Protein AF-X0U1V7-F1 (afdb_monomer)

Nearest PDB structures (foldseek):
  8i9r-assembly1_LB  TM=2.486E-01  e=9.487E+00  Ther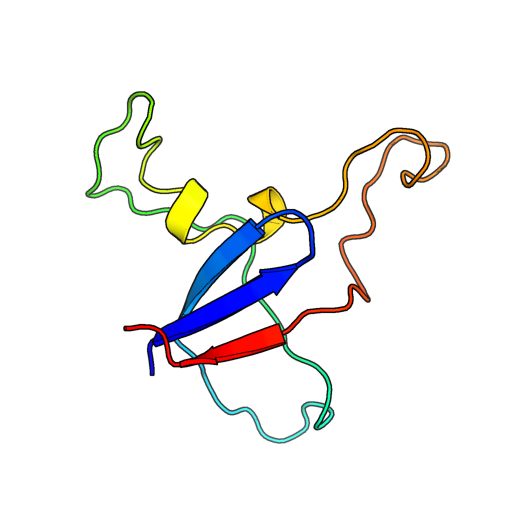mochaetoides thermophila DSM 1495

pLDDT: mean 93.58, std 4.05, range [78.94, 98.06]

Foldseek 3Di:
DWKWKDDPQGIAIDDDDDDPPDDPQDDDADADDAAPPDDCDPPCVRVCVHRHVVSRFDQDPVQAPPVRDTDPDDGDIDMDDDD

Radius of gyration: 13.94 Å; Cα contacts (8 Å, |Δi|>4): 126; chains: 1; bounding box: 36×32×36 Å

Secondary structure (DSSP, 8-state):
-EEEEEETTEEEEEE----TTS-TT--PPPPS---TTS-SSTTTGGGHHHH-GGGGS---TTTS-TTS----SS---EEEE--

Solvent-accessible surface area (backbone atoms only — not comparable to full-atom values): 5278 Å² total; per-residue (Å²): 93,54,24,34,46,31,37,100,74,38,62,24,49,48,75,62,76,92,62,92,91,58,58,96,93,60,83,89,77,66,61,91,38,66,38,86,92,41,59,67,56,84,93,37,47,15,39,28,76,44,37,18,49,68,77,39,54,73,74,51,78,92,68,28,48,99,88,66,49,54,70,90,66,90,73,79,67,48,77,46,81,45,135

InterPro domains:
  IPR009010 Aspartate decarboxylase-like domain superfamily [SSF50692] (1-82)

Sequence (83 aa):
DTVYIETPLGKVKQKAQLLEGMHPTVVHADGYWWFPEKPEAEPSLFGVWESNIDSIVPDDPEVCDYVGNNYFRGLLCRVYKAE

Organism: NCBI:txid412755

Structure (mmCIF, N/CA/C/O backbone):
data_AF-X0U1V7-F1
#
_entry.id   AF-X0U1V7-F1
#
loop_
_atom_site.group_PDB
_atom_site.id
_atom_site.type_symbol
_atom_site.label_atom_id
_atom_site.label_alt_id
_atom_site.label_comp_id
_atom_site.label_asym_id
_atom_site.label_entity_id
_atom_site.label_seq_id
_atom_site.pdbx_PDB_ins_code
_atom_site.Cartn_x
_atom_site.Cartn_y
_atom_site.Cartn_z
_atom_site.occupancy
_atom_site.B_iso_or_equiv
_atom_site.auth_seq_id
_atom_site.auth_comp_id
_atom_site.auth_asym_id
_atom_site.auth_atom_id
_atom_site.pdbx_PDB_model_num
ATOM 1 N N . ASP A 1 1 ? -5.348 7.497 12.924 1.00 93.38 1 ASP A N 1
ATOM 2 C CA . ASP A 1 1 ? -3.968 6.978 13.035 1.00 93.38 1 ASP A CA 1
ATOM 3 C C . ASP A 1 1 ? -3.338 6.805 11.672 1.00 93.38 1 ASP A C 1
ATOM 5 O O . ASP A 1 1 ? -4.065 6.631 10.698 1.00 93.38 1 ASP A O 1
ATOM 9 N N . THR A 1 2 ? -2.010 6.858 11.599 1.00 96.12 2 THR A N 1
ATOM 10 C CA . THR A 1 2 ? -1.285 6.360 10.425 1.00 96.12 2 THR A CA 1
ATOM 11 C C . THR A 1 2 ? -1.218 4.839 10.525 1.00 96.12 2 THR A C 1
ATOM 13 O O . THR A 1 2 ? -0.915 4.295 11.589 1.00 96.12 2 THR A O 1
ATOM 16 N N . VAL A 1 3 ? -1.536 4.147 9.437 1.00 97.88 3 VAL A N 1
ATOM 17 C CA . VAL A 1 3 ? -1.553 2.683 9.361 1.00 97.88 3 VAL A CA 1
ATOM 18 C C . VAL A 1 3 ? -0.735 2.211 8.172 1.00 97.88 3 VAL A C 1
ATOM 20 O O . VAL A 1 3 ? -0.666 2.896 7.152 1.00 97.88 3 VAL A O 1
ATOM 23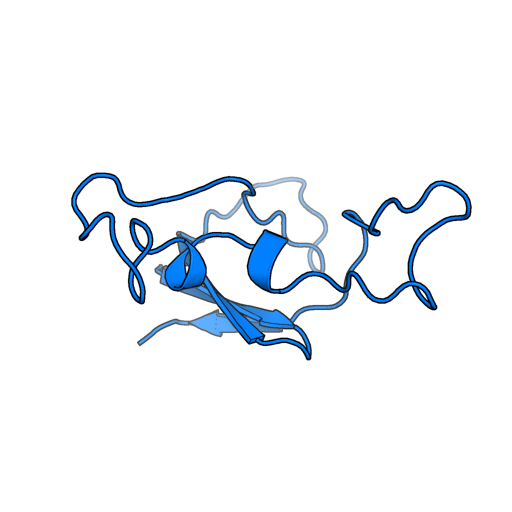 N N . TYR A 1 4 ? -0.133 1.036 8.313 1.00 97.88 4 TYR A N 1
ATOM 24 C CA . TYR A 1 4 ? 0.404 0.287 7.193 1.00 97.88 4 TYR A CA 1
ATOM 25 C C . TYR A 1 4 ? -0.714 -0.507 6.524 1.00 97.88 4 TYR A C 1
ATOM 27 O O . TYR A 1 4 ? -1.495 -1.170 7.208 1.00 97.88 4 TYR A O 1
ATOM 35 N N . ILE A 1 5 ? -0.753 -0.455 5.196 1.00 97.31 5 ILE A N 1
ATOM 36 C CA . ILE A 1 5 ? -1.528 -1.353 4.340 1.00 97.31 5 ILE A CA 1
ATOM 37 C C . ILE A 1 5 ? -0.507 -2.219 3.613 1.00 97.31 5 ILE A C 1
ATOM 39 O O . ILE A 1 5 ? 0.355 -1.690 2.915 1.00 97.31 5 ILE A O 1
ATOM 43 N N . GLU A 1 6 ? -0.558 -3.530 3.829 1.00 97.44 6 GLU A N 1
ATOM 44 C CA . GLU A 1 6 ? 0.466 -4.467 3.363 1.00 97.44 6 GLU A CA 1
ATOM 45 C C . GLU A 1 6 ? -0.132 -5.594 2.522 1.00 97.44 6 GLU A C 1
ATOM 47 O O . GLU A 1 6 ? -1.093 -6.254 2.932 1.00 97.44 6 GLU A O 1
ATOM 52 N N . THR A 1 7 ? 0.493 -5.842 1.375 1.00 95.50 7 THR A N 1
ATOM 53 C CA . THR A 1 7 ? 0.275 -6.994 0.494 1.00 95.50 7 THR A CA 1
ATOM 54 C C . THR A 1 7 ? 1.567 -7.826 0.440 1.00 95.50 7 THR A C 1
ATOM 56 O O . THR A 1 7 ? 2.587 -7.417 1.000 1.00 95.50 7 THR A O 1
ATOM 59 N N . PRO A 1 8 ? 1.593 -8.990 -0.234 1.00 94.06 8 PRO A N 1
ATOM 60 C CA . PRO A 1 8 ? 2.836 -9.742 -0.416 1.00 94.06 8 PRO A CA 1
ATOM 61 C C . PRO A 1 8 ? 3.964 -8.970 -1.123 1.00 94.06 8 PRO A C 1
ATOM 63 O O . PRO A 1 8 ? 5.121 -9.355 -0.989 1.00 94.06 8 PRO A O 1
ATOM 66 N N . LEU A 1 9 ? 3.643 -7.903 -1.866 1.00 94.38 9 LEU A N 1
ATOM 67 C CA . LEU A 1 9 ? 4.617 -7.115 -2.631 1.00 94.38 9 LEU A CA 1
ATOM 68 C C . LEU A 1 9 ? 5.270 -6.000 -1.812 1.00 94.38 9 LEU A C 1
ATOM 70 O O . LEU A 1 9 ? 6.336 -5.511 -2.174 1.00 94.38 9 LEU A O 1
ATOM 74 N N . GLY A 1 10 ? 4.657 -5.597 -0.700 1.00 96.12 10 GLY A N 1
ATOM 75 C CA . GLY A 1 10 ? 5.180 -4.523 0.129 1.00 96.12 10 GLY A CA 1
ATOM 76 C C . GLY A 1 10 ? 4.111 -3.875 0.991 1.00 96.12 10 GLY A C 1
ATOM 77 O O . GLY A 1 10 ? 3.012 -4.401 1.170 1.00 96.12 10 GLY A O 1
ATOM 78 N N . LYS A 1 11 ? 4.439 -2.702 1.532 1.00 97.25 11 LYS A N 1
ATOM 79 C CA . LYS A 1 11 ? 3.531 -1.924 2.374 1.00 97.25 11 LYS A CA 1
ATOM 80 C C . LYS A 1 11 ? 3.637 -0.432 2.108 1.00 97.25 11 LYS A C 1
ATOM 82 O O . LYS A 1 11 ? 4.726 0.073 1.855 1.00 97.25 11 LYS A O 1
ATOM 87 N N . VAL A 1 12 ? 2.518 0.259 2.284 1.00 97.44 12 VAL A N 1
ATOM 88 C CA . VAL A 1 12 ? 2.407 1.723 2.220 1.00 97.44 12 VAL A CA 1
ATOM 89 C C . VAL A 1 12 ? 1.770 2.267 3.494 1.00 97.44 12 VAL A C 1
ATOM 91 O O . VAL A 1 12 ? 1.130 1.522 4.237 1.00 97.44 12 VAL A O 1
ATOM 94 N N . LYS A 1 13 ? 1.947 3.559 3.767 1.00 97.06 13 LYS A N 1
ATOM 95 C CA . LYS A 1 13 ? 1.365 4.283 4.899 1.00 97.06 13 LYS A CA 1
ATOM 96 C C . LYS A 1 13 ? 0.240 5.192 4.434 1.00 97.06 13 LYS A C 1
ATOM 98 O O . LYS A 1 13 ? 0.438 6.039 3.567 1.00 97.06 13 LYS A O 1
ATOM 103 N N . GLN A 1 14 ? -0.911 5.081 5.087 1.00 96.56 14 GLN A N 1
ATOM 104 C CA . GLN A 1 14 ? -2.045 5.983 4.880 1.00 96.56 14 GLN A CA 1
ATOM 105 C C . GLN A 1 14 ? -2.690 6.367 6.213 1.00 96.56 14 GLN A C 1
ATOM 107 O O . GLN A 1 14 ? -2.456 5.736 7.247 1.00 96.56 14 GLN A O 1
ATOM 112 N N . LYS A 1 15 ? -3.489 7.439 6.215 1.00 95.75 15 LYS A N 1
ATOM 113 C CA . LYS A 1 15 ? -4.284 7.825 7.387 1.00 95.75 15 LYS A CA 1
ATOM 114 C C . LYS A 1 15 ? -5.580 7.025 7.399 1.00 95.75 15 LYS A C 1
ATOM 116 O O . LYS A 1 15 ? -6.376 7.127 6.476 1.00 95.75 15 LYS A O 1
ATOM 121 N N . ALA A 1 16 ? -5.811 6.270 8.467 1.00 96.06 16 ALA A N 1
ATOM 122 C CA . ALA A 1 16 ? -7.052 5.532 8.642 1.00 96.06 16 ALA A CA 1
ATOM 123 C C . ALA A 1 16 ? -8.209 6.474 9.002 1.00 96.06 16 ALA A C 1
ATOM 125 O O . ALA A 1 16 ? -8.113 7.250 9.961 1.00 96.06 16 ALA A O 1
ATOM 126 N N . GLN A 1 17 ? -9.316 6.335 8.275 1.00 95.81 17 GLN A N 1
ATOM 127 C CA . GLN A 1 17 ? -10.610 6.932 8.581 1.00 95.81 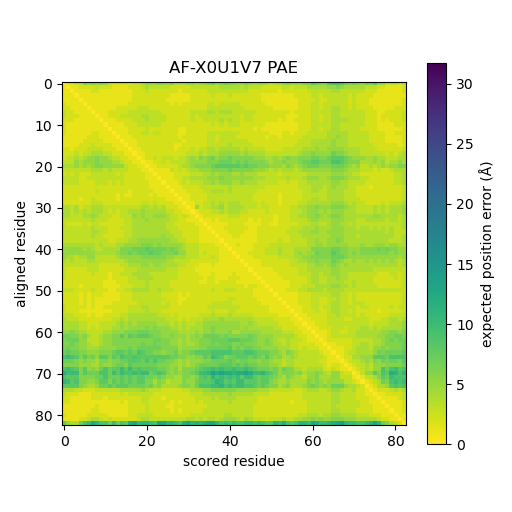17 GLN A CA 1
ATOM 128 C C . GLN A 1 17 ? -11.641 5.814 8.750 1.00 95.81 17 GLN A C 1
ATOM 130 O O . GLN A 1 17 ? -11.755 4.935 7.900 1.00 95.81 17 GLN A O 1
ATOM 135 N N . LEU A 1 18 ? -12.395 5.844 9.850 1.00 94.44 18 LEU A N 1
ATOM 136 C CA . LEU A 1 18 ? -13.514 4.925 10.048 1.00 94.44 18 LEU A CA 1
ATOM 137 C C . LEU A 1 18 ? -14.755 5.500 9.368 1.00 94.44 18 LEU A C 1
ATOM 139 O O . LEU A 1 18 ? -15.120 6.650 9.616 1.00 94.44 18 LEU A O 1
ATOM 143 N N . LEU A 1 19 ? -15.388 4.693 8.520 1.00 94.38 19 LEU A N 1
ATOM 144 C CA . LEU A 1 19 ? -16.588 5.059 7.779 1.00 94.38 19 LEU A CA 1
ATOM 145 C C . LEU A 1 19 ? -17.712 4.074 8.100 1.00 94.38 19 LEU A C 1
ATOM 147 O O . LEU A 1 19 ? -17.548 2.860 7.969 1.00 94.38 19 LEU A O 1
ATOM 151 N N . GLU A 1 20 ? -18.866 4.603 8.496 1.00 95.44 20 GLU A N 1
ATOM 152 C CA . GLU A 1 20 ? -20.072 3.802 8.684 1.00 95.44 20 GLU A CA 1
ATOM 153 C C . GLU A 1 20 ? -20.576 3.266 7.333 1.00 95.44 20 GLU A C 1
ATOM 155 O O . GLU A 1 20 ? -20.559 3.969 6.324 1.00 95.44 20 GLU A O 1
ATOM 160 N N . GLY A 1 21 ? -21.003 2.001 7.297 1.00 95.06 21 GLY A N 1
ATOM 161 C CA . GLY A 1 21 ? -21.485 1.341 6.077 1.00 95.06 21 GLY A CA 1
ATOM 162 C C . GLY A 1 21 ? -20.410 0.622 5.252 1.00 95.06 21 GLY A C 1
ATOM 163 O O . GLY A 1 21 ? -20.755 -0.077 4.300 1.00 95.06 21 GLY A O 1
ATOM 164 N N . MET A 1 22 ? -19.128 0.719 5.621 1.00 95.06 22 MET A N 1
ATOM 165 C CA . MET A 1 22 ? -18.078 -0.120 5.034 1.00 95.0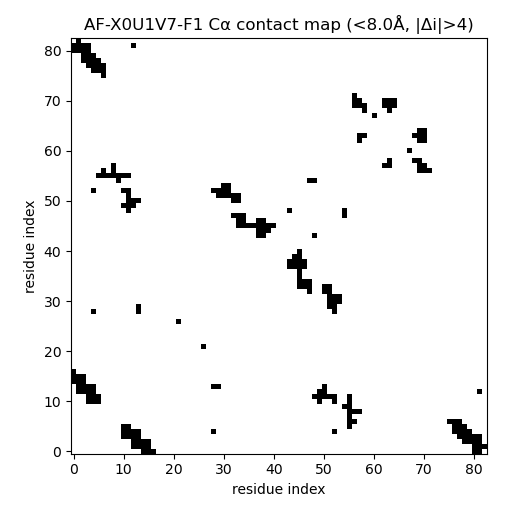6 22 MET A CA 1
ATOM 166 C C . MET A 1 22 ? -18.147 -1.547 5.600 1.00 95.06 22 MET A C 1
ATOM 168 O O . MET A 1 22 ? -18.394 -1.742 6.791 1.00 95.06 22 MET A O 1
ATOM 172 N N . HIS A 1 23 ? -17.932 -2.559 4.753 1.00 94.88 23 HIS A N 1
ATOM 173 C CA . HIS A 1 23 ? -17.908 -3.947 5.215 1.00 94.88 23 HIS A CA 1
ATOM 174 C C . HIS A 1 23 ? -16.765 -4.153 6.235 1.00 94.88 23 HIS A C 1
ATOM 176 O O . HIS A 1 23 ? -15.646 -3.730 5.947 1.00 94.88 23 HIS A O 1
ATOM 182 N N . PRO A 1 24 ? -16.978 -4.844 7.376 1.00 93.62 24 PRO A N 1
ATOM 183 C CA . PRO A 1 24 ? -15.991 -4.920 8.466 1.00 93.62 24 PRO A CA 1
ATOM 184 C C . PRO A 1 24 ? -14.624 -5.517 8.103 1.00 93.62 24 PRO A C 1
ATOM 186 O O . PRO A 1 24 ? -13.656 -5.339 8.835 1.00 93.62 24 PRO A O 1
ATOM 189 N N . THR A 1 25 ? -14.546 -6.260 7.000 1.00 94.25 25 THR A N 1
ATOM 190 C CA . THR A 1 25 ? -13.318 -6.917 6.516 1.00 94.25 25 THR A CA 1
ATOM 191 C C . THR A 1 25 ? -12.774 -6.298 5.229 1.00 94.25 25 THR A C 1
ATOM 193 O O . THR A 1 25 ? -11.956 -6.916 4.553 1.00 94.25 25 THR A O 1
ATOM 196 N N . VAL A 1 26 ? -13.280 -5.129 4.838 1.00 95.00 26 VAL A N 1
ATOM 197 C CA . VAL A 1 26 ? -12.861 -4.412 3.633 1.00 95.00 26 VAL A CA 1
ATOM 198 C C . VAL A 1 26 ? -12.282 -3.075 4.053 1.00 95.00 26 VAL A C 1
ATOM 200 O O . VAL A 1 26 ? -12.815 -2.405 4.932 1.00 95.00 26 VAL A O 1
ATOM 203 N N . VAL A 1 27 ? -11.202 -2.686 3.390 1.00 94.75 27 VAL A N 1
ATOM 204 C CA . VAL A 1 27 ? -10.645 -1.341 3.475 1.00 94.75 27 VAL A CA 1
ATOM 205 C C . VAL A 1 27 ? -10.600 -0.744 2.080 1.00 94.75 27 VAL A C 1
ATOM 207 O O . VAL A 1 27 ? -10.366 -1.451 1.099 1.00 94.75 27 VAL A O 1
ATOM 210 N N . HIS A 1 28 ? -10.844 0.557 1.996 1.00 94.62 28 HIS A N 1
ATOM 211 C CA . HIS A 1 28 ? -10.580 1.334 0.796 1.00 94.62 28 HIS A CA 1
ATOM 212 C C . HIS A 1 28 ? -9.241 2.044 0.986 1.00 94.62 28 HIS A C 1
ATOM 214 O O . HIS A 1 28 ? -9.095 2.816 1.931 1.00 94.62 28 HIS A O 1
ATOM 220 N N . ALA A 1 29 ? -8.273 1.749 0.122 1.00 94.19 29 ALA A N 1
ATOM 221 C CA . ALA A 1 29 ? -6.985 2.429 0.091 1.00 94.19 29 ALA A CA 1
ATOM 222 C C . ALA A 1 29 ? -7.002 3.475 -1.023 1.00 94.19 29 ALA A C 1
ATOM 224 O O . ALA A 1 29 ? -7.482 3.195 -2.123 1.00 94.19 29 ALA A O 1
ATOM 225 N N . ASP A 1 30 ? -6.472 4.661 -0.748 1.00 93.00 30 ASP A N 1
ATOM 226 C CA . ASP A 1 30 ? -6.423 5.725 -1.746 1.00 93.00 30 ASP A CA 1
ATOM 227 C C . ASP A 1 30 ? -5.258 5.481 -2.718 1.00 93.00 30 ASP A C 1
ATOM 229 O O . ASP A 1 30 ? -4.123 5.238 -2.302 1.00 93.00 30 ASP A O 1
ATOM 233 N N . GLY A 1 31 ? -5.542 5.515 -4.020 1.00 92.06 31 GLY A N 1
ATOM 234 C CA . GLY A 1 31 ? -4.536 5.393 -5.081 1.00 92.06 31 GLY A CA 1
ATOM 235 C C . GLY A 1 31 ? -3.976 6.738 -5.530 1.00 92.06 31 GLY A C 1
ATOM 236 O O . GLY A 1 31 ? -4.489 7.794 -5.157 1.00 92.06 31 GLY A O 1
ATOM 237 N N . TYR A 1 32 ? -2.936 6.693 -6.365 1.00 90.75 32 TYR A N 1
ATOM 238 C CA . TYR A 1 32 ? -2.368 7.871 -7.036 1.00 90.75 32 TYR A CA 1
ATOM 239 C C . TYR A 1 32 ? -1.908 9.006 -6.103 1.00 90.75 32 TYR A C 1
ATOM 241 O O . TYR A 1 32 ? -1.956 10.175 -6.483 1.00 90.75 32 TYR A O 1
ATOM 249 N N . TRP A 1 33 ? -1.461 8.692 -4.884 1.00 93.44 33 TRP A N 1
ATOM 250 C CA . TRP A 1 33 ? -1.034 9.704 -3.913 1.00 93.44 33 TRP A CA 1
ATOM 251 C C . TRP A 1 33 ? 0.489 9.842 -3.823 1.00 93.44 33 TRP A C 1
ATOM 253 O O . TRP A 1 33 ? 1.206 8.841 -3.777 1.00 93.44 33 TRP A O 1
ATOM 263 N N . TRP A 1 34 ? 0.977 11.080 -3.711 1.00 94.56 34 TRP A N 1
ATOM 264 C CA . TRP A 1 34 ? 2.385 11.420 -3.474 1.00 94.56 34 TRP A CA 1
ATOM 265 C C . TRP A 1 34 ? 2.517 12.667 -2.585 1.00 94.56 34 TRP A C 1
ATOM 267 O O . TRP A 1 34 ? 1.527 13.303 -2.223 1.00 94.56 34 TRP A O 1
ATOM 277 N N . PHE A 1 35 ? 3.754 13.015 -2.234 1.00 95.81 35 PHE A N 1
ATOM 278 C CA . PHE A 1 35 ? 4.129 14.123 -1.356 1.00 95.81 35 PHE A CA 1
ATOM 279 C C . PHE A 1 35 ? 4.998 15.133 -2.124 1.00 95.81 35 PHE A C 1
ATOM 281 O O . PHE A 1 35 ? 6.221 14.968 -2.178 1.00 95.81 35 PHE A O 1
ATOM 288 N N . PRO A 1 36 ? 4.403 16.170 -2.748 1.00 95.75 36 PRO A N 1
ATOM 289 C CA . PRO A 1 36 ? 5.133 17.181 -3.522 1.00 95.75 36 PRO A CA 1
ATOM 290 C C . PRO A 1 36 ? 6.273 17.869 -2.757 1.00 95.75 36 PRO A C 1
ATOM 292 O O . PRO A 1 36 ? 7.205 18.388 -3.360 1.00 95.75 36 PRO A O 1
ATOM 295 N N . GLU A 1 37 ? 6.202 17.885 -1.428 1.00 97.25 37 GLU A N 1
ATOM 296 C CA . GLU A 1 37 ? 7.217 18.430 -0.531 1.00 97.25 37 GLU A CA 1
ATOM 297 C C . GLU A 1 37 ? 8.489 17.571 -0.416 1.00 97.25 37 GLU A C 1
ATOM 299 O O . GLU A 1 37 ? 9.489 18.022 0.146 1.00 97.25 37 GLU A O 1
ATOM 304 N N . LYS A 1 38 ? 8.471 16.331 -0.915 1.00 96.81 38 LYS A N 1
ATOM 305 C CA . LYS A 1 38 ? 9.616 15.414 -0.886 1.00 96.81 38 LYS A CA 1
ATOM 306 C C . LYS A 1 38 ? 10.484 15.535 -2.145 1.00 96.81 38 LYS A C 1
ATOM 308 O O . LYS A 1 38 ? 10.024 16.053 -3.156 1.00 96.81 38 LYS A O 1
ATOM 313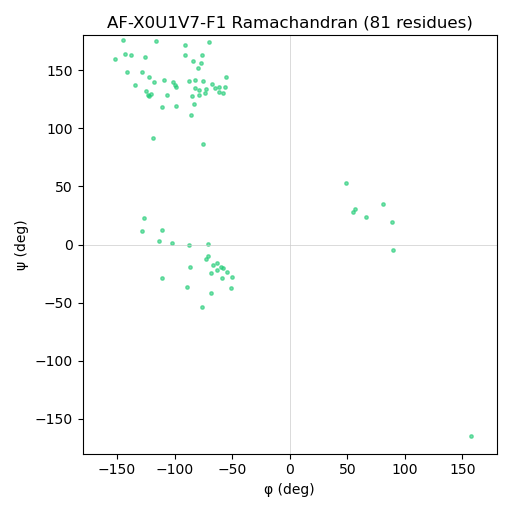 N N . PRO A 1 39 ? 11.735 15.028 -2.122 1.00 98.06 39 PRO A N 1
ATOM 314 C CA . PRO A 1 39 ? 12.612 15.081 -3.290 1.00 98.06 39 PRO A CA 1
ATOM 315 C C . PRO A 1 39 ? 11.992 14.419 -4.529 1.00 98.06 39 PRO A C 1
ATOM 317 O O . PRO A 1 39 ? 11.446 13.316 -4.439 1.00 98.06 39 PRO A O 1
ATOM 320 N N . GLU A 1 40 ? 12.118 15.096 -5.671 1.00 97.38 40 GLU A N 1
ATOM 321 C CA . GLU A 1 40 ? 11.580 14.673 -6.972 1.00 97.38 40 GLU A CA 1
ATOM 322 C C . GLU A 1 40 ? 12.285 13.437 -7.533 1.00 97.38 40 GLU A C 1
ATOM 324 O O . GLU A 1 40 ? 11.638 12.553 -8.076 1.00 97.38 40 GLU A O 1
ATOM 329 N N . ALA A 1 41 ? 13.610 13.367 -7.414 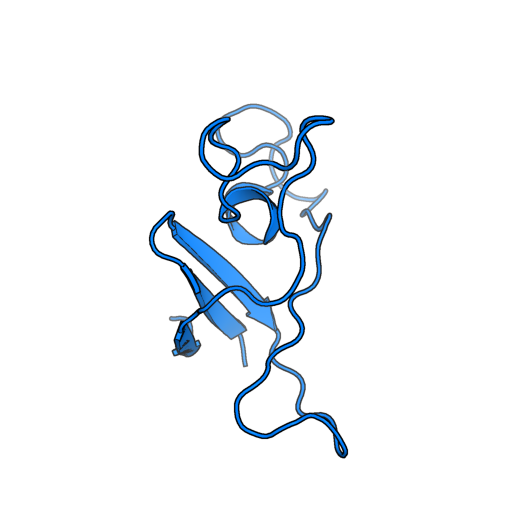1.00 96.81 41 ALA A N 1
ATOM 330 C CA . ALA A 1 41 ? 14.392 12.299 -8.023 1.00 96.81 41 ALA A CA 1
ATOM 331 C C . ALA A 1 41 ? 14.280 10.972 -7.255 1.00 96.81 41 ALA A C 1
ATOM 333 O O . ALA A 1 41 ? 13.915 10.922 -6.071 1.00 96.81 41 ALA A O 1
ATOM 334 N N . GLU A 1 42 ? 14.665 9.884 -7.921 1.00 94.31 42 GLU A N 1
ATOM 335 C CA . GLU A 1 42 ? 14.923 8.615 -7.246 1.00 94.31 42 GLU A CA 1
ATOM 336 C C . GLU A 1 42 ? 15.966 8.782 -6.122 1.00 94.31 42 GLU A C 1
ATOM 338 O O . GLU A 1 42 ? 16.901 9.580 -6.249 1.00 94.31 42 GLU A O 1
ATOM 343 N N . PRO A 1 43 ? 15.816 8.056 -4.999 1.00 94.81 43 PRO A N 1
ATOM 344 C CA . PRO A 1 43 ? 14.834 6.991 -4.757 1.00 94.81 43 PRO A CA 1
ATOM 345 C C . PRO A 1 43 ? 13.487 7.495 -4.218 1.00 94.81 43 PRO A C 1
ATOM 347 O O . PRO A 1 43 ? 12.607 6.691 -3.941 1.00 94.81 43 PRO A O 1
ATOM 350 N N . SER A 1 44 ? 13.321 8.804 -4.013 1.00 95.44 44 SER A N 1
ATOM 351 C CA . SER A 1 44 ? 12.130 9.354 -3.361 1.00 95.44 44 SER A CA 1
ATOM 352 C C . SER A 1 44 ? 10.933 9.372 -4.302 1.00 95.44 44 SER A C 1
ATOM 354 O O . SER A 1 44 ? 9.884 8.849 -3.929 1.00 95.44 44 SER A O 1
ATOM 356 N N . LEU A 1 45 ? 11.082 9.972 -5.492 1.00 96.00 45 LEU A N 1
ATOM 357 C CA . LEU A 1 45 ? 9.979 10.188 -6.438 1.00 96.00 45 LEU A CA 1
ATOM 358 C C . LEU A 1 45 ? 8.757 10.804 -5.744 1.00 96.00 45 LEU A C 1
ATOM 360 O O . LEU A 1 45 ? 7.669 10.240 -5.757 1.00 96.00 45 LEU A O 1
ATOM 364 N N . PHE A 1 46 ? 8.955 11.916 -5.031 1.00 97.06 46 PHE A N 1
ATOM 365 C CA . PHE A 1 46 ? 7.924 12.535 -4.186 1.00 97.06 46 PHE A CA 1
ATOM 366 C C . PHE A 1 46 ? 7.306 11.583 -3.141 1.00 97.06 46 PHE A C 1
ATOM 368 O O . PHE A 1 46 ? 6.160 11.734 -2.729 1.00 97.06 46 PHE A O 1
ATOM 375 N N . GLY A 1 47 ? 8.049 10.573 -2.689 1.00 96.31 47 GLY A N 1
ATOM 376 C CA . GLY A 1 47 ? 7.598 9.589 -1.707 1.00 96.31 47 GLY A CA 1
ATOM 377 C C . GLY A 1 47 ? 6.473 8.665 -2.169 1.00 96.31 47 GLY A C 1
ATOM 378 O O . GLY A 1 47 ? 5.779 8.134 -1.303 1.00 96.31 47 GLY A O 1
ATOM 379 N N . VAL A 1 48 ? 6.298 8.444 -3.477 1.00 95.94 48 VAL A N 1
ATOM 380 C CA . VAL A 1 48 ? 5.288 7.505 -4.013 1.00 95.94 48 VAL A CA 1
ATOM 381 C C . VAL A 1 48 ? 5.368 6.122 -3.365 1.00 95.94 48 VAL A C 1
ATOM 383 O O . VAL A 1 48 ? 4.335 5.553 -3.033 1.00 95.94 48 VAL A O 1
ATOM 386 N N . TRP A 1 49 ? 6.574 5.630 -3.067 1.00 95.06 49 TRP A N 1
ATOM 387 C CA . TRP A 1 49 ? 6.792 4.328 -2.424 1.00 95.06 49 TRP A CA 1
ATOM 388 C C . TRP A 1 49 ? 6.289 4.253 -0.979 1.00 95.06 49 TRP A C 1
ATOM 390 O O . TRP A 1 49 ? 6.143 3.167 -0.428 1.00 95.06 49 TRP A O 1
ATOM 400 N N . GLU A 1 50 ? 6.051 5.401 -0.341 1.00 95.31 50 GLU A N 1
ATOM 401 C CA . GLU A 1 50 ? 5.475 5.455 0.998 1.00 95.31 50 GLU A CA 1
ATOM 402 C C . GLU A 1 50 ? 3.948 5.506 0.969 1.00 95.31 50 GLU A C 1
ATOM 404 O O . GLU A 1 50 ? 3.342 4.922 1.859 1.00 95.31 50 GLU A O 1
ATOM 409 N N . SER A 1 51 ? 3.315 6.192 0.012 1.00 94.75 51 SER A N 1
ATOM 410 C CA . SER A 1 51 ? 1.866 6.465 0.058 1.00 94.75 51 SER A CA 1
ATOM 411 C C . SER A 1 51 ? 1.026 5.732 -0.977 1.00 94.75 51 SER A C 1
ATOM 413 O O . SER A 1 51 ? -0.161 5.509 -0.728 1.00 94.75 51 SER A O 1
ATOM 415 N N . ASN A 1 52 ? 1.594 5.404 -2.138 1.00 95.88 52 ASN A N 1
ATOM 416 C CA . ASN A 1 52 ? 0.809 4.973 -3.283 1.00 95.88 52 ASN A CA 1
ATOM 417 C C . ASN A 1 52 ? 0.520 3.468 -3.238 1.00 95.88 52 ASN A C 1
ATOM 419 O O . ASN A 1 52 ? 1.418 2.654 -3.447 1.00 95.88 52 ASN A O 1
ATOM 423 N N . ILE A 1 53 ? -0.746 3.098 -3.020 1.00 95.31 53 ILE A N 1
ATOM 424 C CA . ILE A 1 53 ? -1.165 1.691 -2.983 1.00 95.31 53 ILE A CA 1
ATOM 425 C C . ILE A 1 53 ? -0.851 0.947 -4.287 1.00 95.31 53 ILE A C 1
ATOM 427 O O . ILE A 1 53 ? -0.569 -0.249 -4.245 1.00 95.31 53 ILE A O 1
ATOM 431 N N . ASP A 1 54 ? -0.821 1.651 -5.421 1.00 92.69 54 ASP A N 1
ATOM 432 C CA . ASP A 1 54 ? -0.550 1.055 -6.731 1.00 92.69 54 ASP A CA 1
ATOM 433 C C . ASP A 1 54 ? 0.865 0.459 -6.808 1.00 92.69 54 ASP A C 1
ATOM 435 O O . ASP A 1 54 ? 1.106 -0.455 -7.589 1.00 92.69 54 ASP A O 1
ATOM 439 N N . SER A 1 55 ? 1.793 0.905 -5.950 1.00 93.62 55 SER A N 1
ATOM 440 C CA . SER A 1 55 ? 3.146 0.343 -5.846 1.00 93.62 55 SER A CA 1
ATOM 441 C C . SER A 1 55 ? 3.195 -1.052 -5.211 1.00 93.62 55 SER A C 1
ATOM 443 O O . SER A 1 55 ? 4.254 -1.674 -5.213 1.00 93.62 55 SER A O 1
ATOM 445 N N . ILE A 1 56 ? 2.090 -1.536 -4.632 1.00 94.31 56 ILE A N 1
ATOM 446 C CA . ILE A 1 56 ? 2.007 -2.850 -3.973 1.00 94.31 56 ILE A CA 1
ATOM 447 C C . ILE A 1 56 ? 0.853 -3.710 -4.519 1.00 94.31 56 ILE A C 1
ATOM 449 O O . ILE A 1 56 ? 0.372 -4.625 -3.840 1.00 94.31 56 ILE A O 1
ATOM 453 N N . VAL A 1 57 ? 0.415 -3.423 -5.748 1.00 92.69 57 VAL A N 1
ATOM 454 C CA . VAL A 1 57 ? -0.572 -4.197 -6.516 1.00 92.69 57 VAL A CA 1
ATOM 455 C C . VAL A 1 57 ? 0.160 -5.107 -7.514 1.00 92.69 57 VAL A C 1
ATOM 457 O O . VAL A 1 57 ? 1.084 -4.634 -8.168 1.00 92.69 57 VAL A O 1
ATOM 460 N N . PRO A 1 58 ? -0.226 -6.391 -7.655 1.00 91.00 58 PRO A N 1
ATOM 461 C CA . PRO A 1 58 ? 0.372 -7.275 -8.652 1.00 91.00 58 PRO A CA 1
ATOM 462 C C . PRO A 1 58 ? 0.159 -6.785 -10.085 1.00 91.00 58 PRO A C 1
ATOM 464 O O . PRO A 1 58 ? -0.971 -6.486 -10.471 1.00 91.00 58 PRO A O 1
ATOM 467 N N . ASP A 1 59 ? 1.247 -6.756 -10.850 1.00 89.50 59 ASP A N 1
ATOM 468 C CA . ASP A 1 59 ? 1.309 -6.334 -12.252 1.00 89.50 59 ASP A CA 1
ATOM 469 C C . ASP A 1 59 ? 1.997 -7.361 -13.170 1.00 89.50 59 ASP A C 1
ATOM 471 O O . ASP A 1 59 ? 2.301 -7.075 -14.331 1.00 89.50 59 ASP A O 1
ATOM 475 N N . ASP A 1 60 ? 2.229 -8.576 -12.661 1.00 89.62 60 ASP A N 1
ATOM 476 C CA . ASP A 1 60 ? 2.788 -9.675 -13.443 1.00 89.62 60 ASP A CA 1
ATOM 477 C C . ASP A 1 60 ? 1.808 -10.089 -14.563 1.00 89.62 60 ASP A C 1
ATOM 479 O O . ASP A 1 60 ? 0.614 -10.268 -14.294 1.00 89.62 60 ASP A O 1
ATOM 483 N N . PRO A 1 61 ? 2.274 -10.297 -15.811 1.00 89.12 61 PRO A N 1
ATOM 484 C CA . PRO A 1 61 ? 1.431 -10.763 -16.910 1.00 89.12 61 PRO A CA 1
ATOM 485 C C . PRO A 1 61 ? 0.586 -12.009 -16.603 1.00 89.12 61 PRO A C 1
ATOM 487 O O . PRO A 1 61 ? -0.482 -12.168 -17.189 1.00 89.12 61 PRO A O 1
ATOM 490 N N . GLU A 1 62 ? 1.032 -12.886 -15.698 1.00 90.00 62 GLU A N 1
ATOM 491 C CA . GLU A 1 62 ? 0.292 -14.081 -15.271 1.00 90.00 62 GLU A CA 1
ATOM 492 C C . GLU A 1 62 ? -0.972 -13.758 -14.457 1.00 90.00 62 GLU A C 1
ATOM 494 O O . GLU A 1 62 ? -1.905 -14.565 -14.415 1.00 90.00 62 GLU A O 1
ATOM 499 N N . VAL A 1 63 ? -1.013 -12.591 -13.809 1.00 88.12 63 VAL A N 1
ATOM 500 C CA . VAL A 1 63 ? -2.135 -12.134 -12.975 1.00 88.12 63 VAL A CA 1
ATOM 501 C C . VAL A 1 63 ? -2.855 -10.920 -13.556 1.00 88.12 63 VAL A C 1
ATOM 503 O O . VAL A 1 63 ? -3.791 -10.426 -12.937 1.00 88.12 63 VAL A O 1
ATOM 506 N N . CYS A 1 64 ? -2.468 -10.446 -14.735 1.00 89.62 64 CYS A N 1
ATOM 507 C CA . CYS A 1 64 ? -3.194 -9.409 -15.460 1.00 89.62 64 CYS A CA 1
ATOM 508 C C . CYS A 1 64 ? -4.340 -10.004 -16.288 1.00 89.62 64 CYS A C 1
ATOM 510 O O . CYS A 1 64 ? -4.348 -11.187 -16.639 1.00 89.62 64 CYS A O 1
ATOM 512 N N . ASP A 1 65 ? -5.333 -9.178 -16.619 1.00 88.19 65 ASP A N 1
ATOM 513 C CA . ASP A 1 65 ? -6.348 -9.577 -17.593 1.00 88.19 65 ASP A CA 1
ATOM 514 C C . ASP A 1 65 ? -5.771 -9.653 -19.024 1.00 88.19 65 ASP A C 1
ATOM 516 O O . ASP A 1 65 ? -4.629 -9.280 -19.298 1.00 88.19 65 ASP A O 1
ATOM 520 N N . TYR A 1 66 ? -6.581 -10.121 -19.976 1.00 88.31 66 TYR A N 1
ATOM 521 C CA . TYR A 1 66 ? -6.139 -10.318 -21.362 1.00 88.31 66 TYR A CA 1
ATOM 522 C C . TYR A 1 66 ? -5.722 -9.027 -22.097 1.00 88.31 66 TYR A C 1
ATOM 524 O O . TYR A 1 66 ? -5.107 -9.122 -23.159 1.00 88.31 66 TYR A O 1
ATOM 532 N N . VAL A 1 67 ? -6.076 -7.841 -21.582 1.00 91.06 67 VAL A N 1
ATOM 533 C CA . VAL A 1 67 ? -5.662 -6.542 -22.144 1.00 91.06 67 VAL A CA 1
ATOM 534 C C . VAL A 1 67 ? -4.531 -5.889 -21.345 1.00 91.06 67 VAL A C 1
ATOM 536 O O . VAL A 1 67 ? -4.088 -4.804 -21.717 1.00 91.06 67 VAL A O 1
ATOM 539 N N . GLY A 1 68 ? -4.039 -6.548 -20.292 1.00 86.25 68 GLY A N 1
ATOM 540 C CA . GLY A 1 68 ? -2.936 -6.075 -19.460 1.00 86.25 68 GLY A CA 1
ATOM 541 C C . GLY A 1 68 ? -3.354 -5.191 -18.284 1.00 86.25 68 GLY A C 1
ATOM 542 O O . GLY A 1 68 ? -2.515 -4.459 -17.769 1.00 86.25 68 GLY A O 1
ATOM 543 N N . ASN A 1 69 ? -4.621 -5.215 -17.856 1.00 87.31 69 ASN A N 1
ATOM 544 C CA . ASN A 1 69 ? -5.031 -4.502 -16.646 1.00 87.31 69 ASN A CA 1
ATOM 545 C C . ASN A 1 69 ? -4.727 -5.314 -15.386 1.00 87.31 69 ASN A C 1
ATOM 547 O O . ASN A 1 69 ? -5.004 -6.515 -15.314 1.00 87.31 69 ASN A O 1
ATOM 551 N N . ASN A 1 70 ? -4.298 -4.597 -14.351 1.00 86.12 70 ASN A N 1
ATOM 552 C CA . ASN A 1 70 ? -4.139 -5.128 -13.004 1.00 86.12 70 ASN A CA 1
ATOM 553 C C . ASN A 1 70 ? -5.489 -5.193 -12.274 1.00 86.12 70 ASN A C 1
ATOM 555 O O . ASN A 1 70 ? -6.391 -4.372 -12.488 1.00 86.12 70 ASN A O 1
ATOM 559 N N . TYR A 1 71 ? -5.616 -6.130 -11.334 1.00 78.94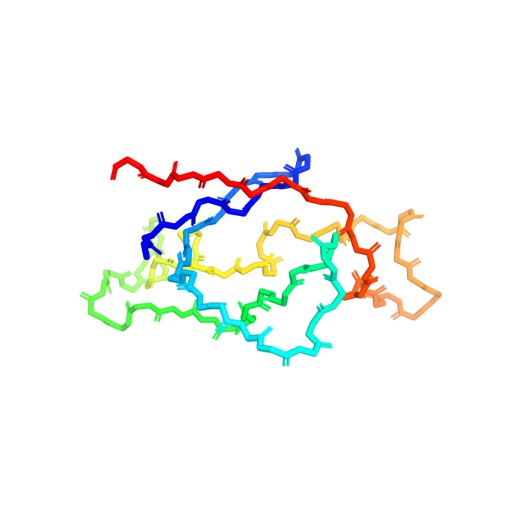 71 TYR A N 1
ATOM 560 C CA . TYR A 1 71 ? -6.778 -6.206 -10.450 1.00 78.94 71 TYR A CA 1
ATOM 561 C C . TYR A 1 71 ? -6.724 -5.115 -9.368 1.00 78.94 71 TYR A C 1
ATOM 563 O O . TYR A 1 71 ? -6.310 -5.352 -8.237 1.00 78.94 71 TYR A O 1
ATOM 571 N N . PHE A 1 72 ? -7.227 -3.917 -9.677 1.00 80.69 72 PHE A N 1
ATOM 572 C CA . PHE A 1 72 ? -7.346 -2.807 -8.712 1.00 80.69 72 PHE A CA 1
ATOM 573 C C . PHE A 1 72 ? -8.431 -3.008 -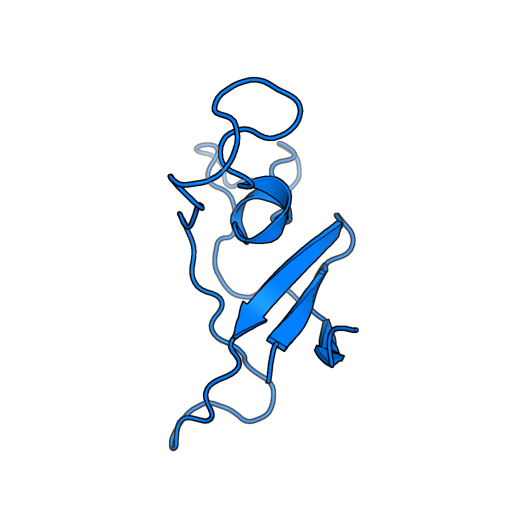7.638 1.00 80.69 72 PHE A C 1
ATOM 575 O O . PHE A 1 72 ? -8.675 -2.130 -6.812 1.00 80.69 72 PHE A O 1
ATOM 582 N N . ARG A 1 73 ? -9.150 -4.136 -7.659 1.00 80.81 73 ARG A N 1
ATOM 583 C CA . ARG A 1 73 ? -10.252 -4.420 -6.733 1.00 80.81 73 ARG A CA 1
ATOM 584 C C . ARG A 1 73 ? -10.135 -5.833 -6.187 1.00 80.81 73 ARG A C 1
ATOM 586 O O . ARG A 1 73 ? -9.916 -6.770 -6.943 1.00 80.81 73 ARG A O 1
ATOM 593 N N . GLY A 1 74 ? -10.376 -5.978 -4.884 1.00 84.88 74 GLY A N 1
ATOM 594 C CA . GLY A 1 74 ? -10.503 -7.288 -4.241 1.00 84.88 74 GLY A CA 1
ATOM 595 C C . GLY A 1 74 ? -9.178 -7.976 -3.909 1.00 84.88 74 GLY A C 1
ATOM 596 O O . GLY A 1 74 ? -9.104 -9.199 -3.969 1.00 84.88 74 GLY A O 1
ATOM 597 N N . LEU A 1 75 ? -8.144 -7.216 -3.543 1.00 91.00 75 LEU A N 1
ATOM 598 C CA . LEU A 1 75 ? -6.878 -7.775 -3.070 1.00 91.00 75 LEU A CA 1
ATOM 599 C C . LEU A 1 75 ? -6.907 -8.018 -1.560 1.00 91.00 75 LEU A C 1
ATOM 601 O O . LEU A 1 75 ? -7.413 -7.202 -0.786 1.00 91.00 75 LEU A O 1
ATOM 605 N N . LEU A 1 76 ? -6.322 -9.139 -1.138 1.00 93.81 76 LEU A N 1
ATOM 606 C CA . LEU A 1 76 ? -6.087 -9.401 0.276 1.00 93.81 76 LEU A CA 1
ATOM 607 C C . LEU A 1 76 ? -4.959 -8.504 0.781 1.00 93.81 76 LEU A C 1
ATOM 609 O O . LEU A 1 76 ? -3.898 -8.405 0.167 1.00 93.81 76 LEU A O 1
ATOM 613 N N . CYS A 1 77 ? -5.185 -7.889 1.934 1.00 95.88 77 CYS A N 1
ATOM 614 C CA . CYS A 1 77 ? -4.196 -7.062 2.600 1.00 95.88 77 CYS A CA 1
ATOM 615 C C . CYS A 1 77 ? -4.280 -7.234 4.116 1.00 95.88 77 CYS A C 1
ATOM 617 O O . CYS A 1 77 ? -5.263 -7.740 4.665 1.00 95.88 77 CYS A O 1
ATOM 619 N N . ARG A 1 78 ? -3.222 -6.799 4.797 1.00 97.50 78 ARG A N 1
ATOM 620 C CA . ARG A 1 78 ? -3.204 -6.605 6.247 1.00 97.50 78 ARG A CA 1
ATOM 621 C C . ARG A 1 78 ? 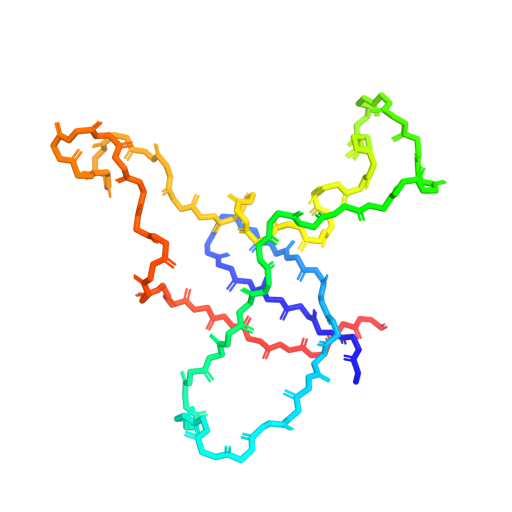-3.166 -5.116 6.536 1.00 97.50 78 ARG A C 1
ATOM 623 O O . ARG A 1 78 ? -2.453 -4.379 5.861 1.00 97.50 78 ARG A O 1
ATOM 630 N N . VAL A 1 79 ? -3.890 -4.702 7.571 1.00 97.25 79 VAL A N 1
ATOM 631 C CA . VAL A 1 79 ? -3.861 -3.327 8.071 1.00 97.25 79 VAL A CA 1
ATOM 632 C C . VAL A 1 79 ? -3.476 -3.337 9.539 1.00 97.25 79 VAL A C 1
ATOM 634 O O . VAL A 1 79 ? -4.049 -4.080 10.334 1.00 97.25 79 VAL A O 1
ATOM 637 N N . TYR A 1 80 ? -2.481 -2.532 9.894 1.00 97.81 80 TYR A N 1
ATOM 638 C CA . TYR A 1 80 ? -1.978 -2.428 11.259 1.00 97.81 80 TYR A CA 1
ATOM 639 C C . TYR A 1 80 ? -1.392 -1.043 11.513 1.00 97.81 80 TYR A C 1
ATOM 641 O O . TYR A 1 80 ? -1.067 -0.303 10.588 1.00 97.81 80 TYR A O 1
ATOM 649 N N . LYS A 1 81 ? -1.284 -0.671 12.788 1.00 97.88 81 LYS A N 1
ATOM 650 C CA . LYS A 1 81 ? -0.767 0.635 13.195 1.00 97.88 81 LYS A CA 1
ATOM 651 C C . LYS A 1 81 ? 0.656 0.846 12.659 1.00 97.88 81 LYS A C 1
ATOM 653 O O . LYS A 1 81 ? 1.503 -0.033 12.810 1.00 97.88 81 LYS A O 1
ATOM 658 N N . ALA A 1 82 ? 0.886 1.992 12.020 1.00 95.38 82 ALA A N 1
ATOM 659 C CA . ALA A 1 82 ? 2.229 2.429 11.665 1.00 95.38 82 ALA A CA 1
ATOM 660 C C . ALA A 1 82 ? 2.941 2.974 12.909 1.00 95.38 82 ALA A C 1
ATOM 662 O O . ALA A 1 82 ? 2.272 3.359 13.867 1.00 95.38 82 ALA A O 1
ATOM 663 N N . GLU A 1 83 ? 4.272 2.948 12.862 1.00 88.44 83 GLU A N 1
ATOM 664 C CA . GLU A 1 83 ? 5.202 3.390 13.918 1.00 88.44 83 GLU A CA 1
ATOM 665 C C . GLU A 1 83 ? 4.691 4.582 14.740 1.00 88.44 83 GLU A C 1
ATOM 667 O O . GLU A 1 83 ? 4.332 5.618 14.129 1.00 88.44 83 GLU A O 1
#

Mean predicted aligned error: 3.36 Å